Protein AF-A0A937C5Y3-F1 (afdb_monomer_lite)

Secondary structure (DSSP, 8-state):
---------TT-SS-TTGGGS--HHHHHHHHTTSSPPPHHHHHHHHHHTT--HHHHTTS-SS---HHHHHHHHHHHHS-HHHHHHHHHHHHHHHHHHHHHHHHT-

Structure (mmCIF, N/CA/C/O backbone):
data_AF-A0A937C5Y3-F1
#
_entry.id   AF-A0A937C5Y3-F1
#
loop_
_atom_site.group_PDB
_atom_site.id
_atom_site.type_symbol
_atom_site.label_atom_id
_atom_site.label_alt_id
_atom_site.label_comp_id
_atom_site.label_asym_id
_atom_site.label_entity_id
_atom_site.label_seq_id
_atom_site.pdbx_PDB_ins_code
_atom_site.Cartn_x
_atom_site.Cartn_y
_atom_site.Cartn_z
_atom_site.occupancy
_atom_site.B_iso_or_equiv
_atom_site.auth_seq_id
_atom_site.auth_comp_id
_atom_site.auth_asym_id
_atom_site.auth_atom_id
_atom_site.pdbx_PDB_model_num
ATOM 1 N N . MET A 1 1 ? 3.578 -11.841 -18.495 1.00 43.31 1 MET A N 1
ATOM 2 C CA . MET A 1 1 ? 3.012 -10.730 -19.285 1.00 43.31 1 MET A CA 1
ATOM 3 C C . MET A 1 1 ? 2.732 -9.545 -18.381 1.00 43.31 1 MET A C 1
ATOM 5 O O . MET A 1 1 ? 1.626 -9.368 -17.871 1.00 43.31 1 MET A O 1
ATOM 9 N N . ILE A 1 2 ? 3.771 -8.748 -18.150 1.00 49.69 2 ILE A N 1
ATOM 10 C CA . ILE A 1 2 ? 3.656 -7.433 -17.524 1.00 49.69 2 ILE A CA 1
ATOM 11 C C . ILE A 1 2 ? 2.837 -6.573 -18.491 1.00 49.69 2 ILE A C 1
ATOM 13 O O . ILE A 1 2 ? 3.357 -6.039 -19.465 1.00 49.69 2 ILE A O 1
ATOM 17 N N . MET A 1 3 ? 1.520 -6.509 -18.286 1.00 43.28 3 MET A N 1
ATOM 18 C CA . MET A 1 3 ? 0.650 -5.630 -19.063 1.00 43.28 3 MET A CA 1
ATOM 19 C C . MET A 1 3 ? 0.860 -4.191 -18.590 1.00 43.28 3 MET A C 1
ATOM 21 O O . MET A 1 3 ? 0.027 -3.618 -17.887 1.00 43.28 3 MET A O 1
ATOM 25 N N . ILE A 1 4 ? 1.962 -3.581 -19.017 1.00 53.53 4 ILE A N 1
ATOM 26 C CA . ILE A 1 4 ? 2.053 -2.128 -19.119 1.00 53.53 4 ILE A CA 1
ATOM 27 C C . ILE A 1 4 ? 1.115 -1.759 -20.273 1.00 53.53 4 ILE A C 1
ATOM 29 O O . ILE A 1 4 ? 1.512 -1.626 -21.421 1.00 53.53 4 ILE A O 1
ATOM 33 N N . ARG A 1 5 ? -0.197 -1.706 -20.017 1.00 40.66 5 ARG A N 1
ATOM 34 C CA . ARG A 1 5 ? -1.161 -1.333 -21.055 1.00 40.66 5 ARG A CA 1
ATOM 35 C C . ARG A 1 5 ? -0.797 0.059 -21.559 1.00 40.66 5 ARG A C 1
ATOM 37 O O . ARG A 1 5 ? -1.035 1.056 -20.885 1.00 40.66 5 ARG A O 1
ATOM 44 N N . CYS A 1 6 ? -0.261 0.118 -22.774 1.00 41.84 6 CYS A N 1
ATOM 45 C CA . CYS A 1 6 ? 0.122 1.329 -23.495 1.00 41.84 6 CYS A CA 1
ATOM 46 C C . CYS A 1 6 ? -1.086 2.218 -23.897 1.00 41.84 6 CYS A C 1
ATOM 48 O O . CYS A 1 6 ? -1.025 2.983 -24.857 1.00 41.84 6 CYS A O 1
ATOM 50 N N . TRP A 1 7 ? -2.209 2.155 -23.176 1.00 38.28 7 TRP A N 1
ATOM 51 C CA . TRP A 1 7 ? -3.451 2.843 -23.520 1.00 38.28 7 TRP A CA 1
ATOM 52 C C . TRP A 1 7 ? -4.113 3.466 -22.287 1.00 38.28 7 TRP A C 1
ATOM 54 O O . TRP A 1 7 ? -4.686 2.753 -21.472 1.00 38.28 7 TRP A O 1
ATOM 64 N N . LEU A 1 8 ? -4.039 4.802 -22.174 1.00 36.34 8 LEU A N 1
ATOM 65 C CA . LEU A 1 8 ? -5.199 5.717 -22.240 1.00 36.34 8 LEU A CA 1
ATOM 66 C C . LEU A 1 8 ? -4.793 7.177 -21.900 1.00 36.34 8 LEU A C 1
ATOM 68 O O . LEU A 1 8 ? -5.023 7.693 -20.810 1.00 36.34 8 LEU A O 1
ATOM 72 N N . LYS A 1 9 ? -4.250 7.917 -22.876 1.00 34.09 9 LYS A N 1
ATOM 73 C CA . LYS A 1 9 ? -4.670 9.319 -23.076 1.00 34.09 9 LYS A CA 1
ATOM 74 C C . LYS A 1 9 ? -4.777 9.599 -24.580 1.00 34.09 9 LYS A C 1
ATOM 76 O O . LYS A 1 9 ? -3.778 9.437 -25.274 1.00 34.09 9 LYS A O 1
ATOM 81 N N . PRO A 1 10 ? -5.923 10.071 -25.105 1.00 36.62 10 PRO A N 1
ATOM 82 C CA . PRO A 1 10 ? -6.226 10.001 -26.540 1.00 36.62 10 PRO A CA 1
ATOM 83 C C . PRO A 1 10 ? -5.561 11.094 -27.403 1.00 36.62 10 PRO A C 1
ATOM 85 O O . PRO A 1 10 ? -5.993 11.329 -28.526 1.00 36.62 10 PRO A O 1
ATOM 88 N N . ARG A 1 11 ? -4.559 11.834 -26.901 1.00 39.47 11 ARG A N 1
ATOM 89 C CA . ARG A 1 11 ? -4.125 13.099 -27.536 1.00 39.47 11 ARG A CA 1
ATOM 90 C C . ARG A 1 11 ? -2.624 13.400 -27.574 1.00 39.47 11 ARG A C 1
ATOM 92 O O . ARG A 1 11 ? -2.260 14.536 -27.857 1.00 39.47 11 ARG A O 1
ATOM 99 N N . ARG A 1 12 ? -1.733 12.433 -27.332 1.00 41.41 12 ARG A N 1
ATOM 100 C CA . ARG A 1 12 ? -0.294 12.599 -27.624 1.00 41.41 12 ARG A CA 1
ATOM 101 C C . ARG A 1 12 ? 0.302 11.278 -28.098 1.00 41.41 12 ARG A C 1
ATOM 103 O O . ARG A 1 12 ? 0.301 10.313 -27.346 1.00 41.41 12 ARG A O 1
ATOM 110 N N . ARG A 1 13 ? 0.846 11.264 -29.320 1.00 36.91 13 ARG A N 1
ATOM 111 C CA . ARG A 1 13 ? 1.656 10.174 -29.903 1.00 36.91 13 ARG A CA 1
ATOM 112 C C . ARG A 1 13 ? 3.052 10.095 -29.265 1.00 36.91 13 ARG A C 1
ATOM 114 O O . ARG A 1 13 ? 4.051 9.953 -29.953 1.00 36.91 13 ARG A O 1
ATOM 121 N N . GLN A 1 14 ? 3.123 10.263 -27.953 1.00 38.25 14 GLN A N 1
ATOM 122 C CA . GLN A 1 14 ? 4.333 10.037 -27.190 1.00 38.25 14 GLN A CA 1
ATOM 123 C C . GLN A 1 14 ? 3.931 9.050 -26.110 1.00 38.25 14 GLN A C 1
ATOM 125 O O . GLN A 1 14 ? 3.185 9.406 -25.191 1.00 38.25 14 GLN A O 1
ATOM 130 N N . CYS A 1 15 ? 4.383 7.806 -26.246 1.00 45.78 15 CYS A N 1
ATOM 131 C CA . CYS A 1 15 ? 4.360 6.852 -25.153 1.00 45.78 15 CYS A CA 1
ATOM 132 C C . CYS A 1 15 ? 4.942 7.565 -23.930 1.00 45.78 15 CYS A C 1
ATOM 134 O O . CYS A 1 15 ? 6.119 7.916 -23.909 1.00 45.78 15 CYS A O 1
ATOM 136 N N . LYS A 1 16 ? 4.113 7.814 -22.907 1.00 44.09 16 LYS A N 1
ATOM 137 C CA . LYS A 1 16 ? 4.553 8.423 -21.638 1.00 44.09 16 LYS A CA 1
ATOM 138 C C . LYS A 1 16 ? 5.605 7.577 -20.908 1.00 44.09 16 LYS A C 1
ATOM 140 O O . LYS A 1 16 ? 6.136 7.996 -19.892 1.00 44.09 16 LYS A O 1
ATOM 145 N N . LEU A 1 17 ? 5.912 6.403 -21.450 1.00 50.16 17 LEU A N 1
ATOM 146 C CA . LEU A 1 17 ? 6.751 5.360 -20.899 1.00 50.16 17 LEU A CA 1
ATOM 147 C C . LEU A 1 17 ? 8.263 5.587 -21.005 1.00 50.16 17 LEU A C 1
ATOM 149 O O . LEU A 1 17 ? 9.030 4.704 -20.635 1.00 50.16 17 LEU A O 1
ATOM 153 N N . THR A 1 18 ? 8.732 6.790 -21.349 1.00 51.09 18 THR A N 1
ATOM 154 C CA . THR A 1 18 ? 10.146 7.168 -21.153 1.00 51.09 18 THR A CA 1
ATOM 155 C C . THR A 1 18 ? 10.553 7.279 -19.666 1.00 51.09 18 THR A C 1
ATOM 157 O O . THR A 1 18 ? 11.591 7.861 -19.366 1.00 51.09 18 THR A O 1
ATOM 160 N N . TYR A 1 19 ? 9.784 6.706 -18.728 1.00 58.41 19 TYR A N 1
ATOM 161 C CA . TYR A 1 19 ? 9.979 6.745 -17.269 1.00 58.41 19 TYR A CA 1
ATOM 162 C C . TYR A 1 19 ? 11.355 6.245 -16.792 1.00 58.41 19 TYR A C 1
ATOM 164 O O . TYR A 1 19 ? 11.821 6.651 -15.734 1.00 58.41 19 TYR A O 1
ATOM 172 N N . ALA A 1 20 ? 12.039 5.408 -17.579 1.00 57.91 20 ALA A N 1
ATOM 173 C CA . ALA A 1 20 ? 13.380 4.904 -17.267 1.00 57.91 20 ALA A CA 1
ATOM 174 C C . ALA A 1 20 ? 14.482 5.427 -18.211 1.00 57.91 20 ALA A C 1
ATOM 176 O O . ALA A 1 20 ? 15.565 4.849 -18.247 1.00 57.91 20 ALA A O 1
ATOM 177 N N . ASN A 1 21 ? 14.219 6.479 -19.001 1.00 62.31 21 ASN A N 1
ATOM 178 C CA . ASN A 1 21 ? 15.137 6.969 -20.041 1.00 62.31 21 ASN A CA 1
ATOM 179 C C . ASN A 1 21 ? 15.555 5.850 -21.029 1.00 62.31 21 ASN A C 1
ATOM 181 O O . ASN A 1 21 ? 16.717 5.695 -21.403 1.00 62.31 21 ASN A O 1
ATOM 185 N N . ARG A 1 22 ? 14.589 4.994 -21.399 1.00 65.94 22 ARG A N 1
ATOM 186 C CA . ARG A 1 22 ? 14.772 3.852 -22.309 1.00 65.94 22 ARG A CA 1
ATOM 187 C C . ARG A 1 22 ? 13.985 4.068 -23.594 1.00 65.94 22 ARG A C 1
ATOM 189 O O . ARG A 1 22 ? 12.908 4.658 -23.589 1.00 65.94 22 ARG A O 1
ATOM 196 N N . LYS A 1 23 ? 14.537 3.558 -24.695 1.00 70.44 23 LYS A N 1
ATOM 197 C CA . LYS A 1 23 ? 13.892 3.593 -26.010 1.00 70.44 23 LYS A CA 1
ATOM 198 C C . LYS A 1 23 ? 12.662 2.676 -26.022 1.00 70.44 23 LYS A C 1
ATOM 200 O O . LYS A 1 23 ? 12.706 1.572 -25.481 1.00 70.44 23 LYS A O 1
ATOM 205 N N . GLU A 1 24 ? 11.614 3.115 -26.709 1.00 65.38 24 GLU A N 1
ATOM 206 C CA . GLU A 1 24 ? 10.326 2.424 -26.886 1.00 65.38 24 GLU A CA 1
ATOM 207 C C . GLU A 1 24 ? 10.423 0.926 -27.265 1.00 65.38 24 GLU A C 1
ATOM 209 O O . GLU A 1 24 ? 9.717 0.125 -26.649 1.00 65.38 24 GLU A O 1
ATOM 214 N N . PRO A 1 25 ? 11.350 0.472 -28.143 1.00 75.31 25 PRO A N 1
ATOM 215 C CA . PRO A 1 25 ? 11.457 -0.947 -28.495 1.00 75.31 25 PRO A CA 1
ATOM 216 C C . PRO A 1 25 ? 11.839 -1.847 -27.318 1.00 75.31 25 PRO A C 1
ATOM 218 O O . PRO A 1 25 ? 11.540 -3.037 -27.326 1.00 75.31 25 PRO A O 1
ATOM 221 N N . VAL A 1 26 ? 12.529 -1.299 -26.315 1.00 77.31 26 VAL A N 1
ATOM 222 C CA . VAL A 1 26 ? 12.995 -2.065 -25.155 1.00 77.31 26 VAL A CA 1
ATOM 223 C C . VAL A 1 26 ? 11.840 -2.385 -24.211 1.00 77.31 26 VAL A C 1
ATOM 225 O O . VAL A 1 26 ? 11.826 -3.452 -23.610 1.00 77.31 26 VAL A O 1
ATOM 228 N N . ILE A 1 27 ? 10.848 -1.499 -24.129 1.00 76.69 27 ILE A N 1
ATOM 229 C CA . ILE A 1 27 ? 9.670 -1.675 -23.274 1.00 76.69 27 ILE A CA 1
ATOM 230 C C . ILE A 1 27 ? 8.791 -2.798 -23.821 1.00 76.69 27 ILE A C 1
ATOM 232 O O . ILE A 1 27 ? 8.397 -3.684 -23.070 1.00 76.69 27 ILE A O 1
ATOM 236 N N . GLY A 1 28 ? 8.612 -2.856 -25.144 1.00 78.56 28 GLY A N 1
ATOM 237 C CA . GLY A 1 28 ? 7.902 -3.968 -25.778 1.00 78.56 28 GLY A CA 1
ATOM 238 C C . GLY A 1 28 ? 8.560 -5.334 -25.531 1.00 78.56 28 GLY A C 1
ATOM 239 O O . GLY A 1 28 ? 7.861 -6.338 -25.450 1.00 78.56 28 GLY A O 1
ATOM 240 N N . ARG A 1 29 ? 9.891 -5.393 -25.365 1.00 82.31 29 ARG A N 1
ATOM 241 C CA . ARG A 1 29 ? 10.591 -6.639 -24.984 1.00 82.31 29 ARG A CA 1
ATOM 242 C C . ARG A 1 29 ? 10.286 -7.067 -23.546 1.00 82.31 29 ARG A C 1
ATOM 244 O O . ARG A 1 29 ? 10.258 -8.263 -23.279 1.00 82.31 29 ARG A O 1
ATOM 251 N N . TYR A 1 30 ? 10.049 -6.117 -22.638 1.00 82.44 30 TYR A N 1
ATOM 252 C CA . TYR A 1 30 ? 9.643 -6.408 -21.259 1.00 82.44 30 TYR A CA 1
ATOM 253 C C . TYR A 1 30 ? 8.213 -6.942 -21.186 1.00 82.44 30 TYR A C 1
ATOM 255 O O . TYR A 1 30 ? 7.951 -7.888 -20.454 1.00 82.44 30 TYR A O 1
ATOM 263 N N . GLU A 1 31 ? 7.295 -6.374 -21.970 1.00 80.25 31 GLU A N 1
ATOM 264 C CA . GLU A 1 31 ? 5.895 -6.820 -22.004 1.00 80.25 31 GLU A CA 1
ATOM 265 C C . GLU A 1 31 ? 5.750 -8.250 -22.545 1.00 80.25 31 GLU A C 1
ATOM 267 O O . GLU A 1 31 ? 4.908 -9.010 -22.063 1.00 80.25 31 GLU A O 1
ATOM 272 N N . ARG A 1 32 ? 6.602 -8.627 -23.512 1.00 82.75 32 ARG A N 1
ATOM 273 C CA . ARG A 1 32 ? 6.667 -9.976 -24.103 1.00 82.75 32 ARG A CA 1
ATOM 274 C C . ARG A 1 32 ? 7.524 -10.969 -23.312 1.00 82.75 32 ARG A C 1
ATOM 276 O O . ARG A 1 32 ? 7.772 -12.063 -23.805 1.00 82.75 32 ARG A O 1
ATOM 283 N N . ASP A 1 33 ? 7.999 -10.591 -22.125 1.00 78.94 33 ASP A N 1
ATOM 284 C CA . ASP A 1 33 ? 8.860 -11.413 -21.266 1.00 78.94 33 ASP A CA 1
ATOM 285 C C . ASP A 1 33 ? 10.171 -11.901 -21.956 1.00 78.94 33 ASP A C 1
ATOM 287 O O . ASP A 1 33 ? 10.841 -12.802 -21.453 1.00 78.94 33 ASP A O 1
ATOM 291 N N . GLU A 1 34 ? 10.586 -11.291 -23.080 1.00 82.44 34 GLU A N 1
ATOM 292 C CA . GLU A 1 34 ? 11.816 -11.640 -23.825 1.00 82.44 34 GLU A CA 1
ATOM 293 C C . GLU A 1 34 ? 13.081 -11.244 -23.053 1.00 82.44 34 GLU A C 1
ATOM 295 O O . GLU A 1 34 ? 14.125 -11.887 -23.146 1.00 82.44 34 GLU A O 1
ATOM 300 N N . VAL A 1 35 ? 12.998 -10.138 -22.313 1.00 83.31 35 VAL A N 1
ATOM 301 C CA . VAL A 1 35 ? 14.085 -9.596 -21.496 1.00 83.31 35 VAL A CA 1
ATOM 302 C C . VAL A 1 35 ? 13.507 -9.251 -20.133 1.00 83.31 35 VAL A C 1
ATOM 304 O O . VAL A 1 35 ? 12.462 -8.614 -20.050 1.00 83.31 35 VAL A O 1
ATOM 307 N N . LYS A 1 36 ? 14.192 -9.617 -19.049 1.00 82.25 36 LYS A N 1
ATOM 308 C CA . LYS A 1 36 ? 13.821 -9.160 -17.703 1.00 82.25 36 LYS A CA 1
ATOM 309 C C . LYS A 1 36 ? 14.465 -7.794 -17.429 1.00 82.25 36 LYS A C 1
ATOM 311 O O . LYS A 1 36 ? 15.650 -7.621 -17.730 1.00 82.25 36 LYS A O 1
ATOM 316 N N . PRO A 1 37 ? 13.726 -6.800 -16.904 1.00 84.50 37 PRO A N 1
ATOM 317 C CA . PRO A 1 37 ? 14.328 -5.533 -16.505 1.00 84.50 37 PRO A CA 1
ATOM 318 C C . PRO A 1 37 ? 15.315 -5.752 -15.349 1.00 84.50 37 PRO A C 1
ATOM 320 O O . PRO A 1 37 ? 15.156 -6.674 -14.549 1.00 84.50 37 PRO A O 1
ATOM 323 N N . SER A 1 38 ? 16.327 -4.888 -15.238 1.00 87.31 38 SER A N 1
ATOM 324 C CA . SER A 1 38 ? 17.134 -4.820 -14.018 1.00 87.31 38 SER A CA 1
ATOM 325 C C . SER A 1 38 ? 16.293 -4.277 -12.859 1.00 87.31 38 SER A C 1
ATOM 327 O O . SER A 1 38 ? 15.286 -3.597 -13.078 1.00 87.31 38 SER A O 1
ATOM 329 N N . ILE A 1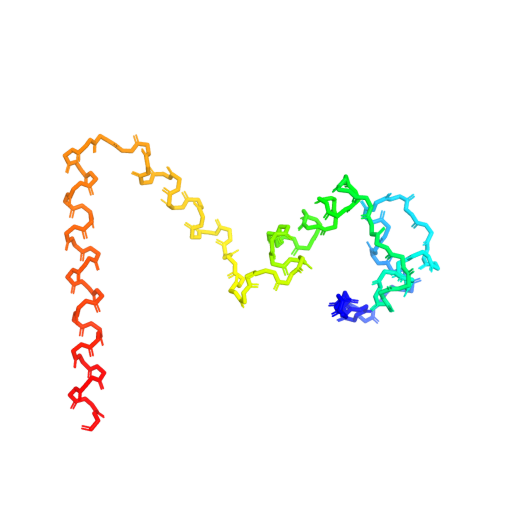 39 ? 16.727 -4.541 -11.624 1.00 86.88 39 ILE A N 1
ATOM 330 C CA . ILE A 1 39 ? 16.017 -4.128 -10.401 1.00 86.88 39 ILE A CA 1
ATOM 331 C C . ILE A 1 39 ? 15.785 -2.610 -10.388 1.00 86.88 39 ILE A C 1
ATOM 333 O O . ILE A 1 39 ? 14.674 -2.157 -10.143 1.00 86.88 39 ILE A O 1
ATOM 337 N N . GLU A 1 40 ? 16.793 -1.821 -10.761 1.00 85.62 40 GLU A N 1
ATOM 338 C CA . GLU A 1 40 ? 16.690 -0.359 -10.845 1.00 85.62 40 GLU A CA 1
ATOM 339 C C . GLU A 1 40 ? 15.622 0.117 -11.840 1.00 85.62 40 GLU A C 1
ATOM 341 O O . GLU A 1 40 ? 14.898 1.079 -11.582 1.00 85.62 40 GLU A O 1
ATOM 346 N N . VAL A 1 41 ? 15.514 -0.550 -12.994 1.00 85.69 41 VAL A N 1
ATOM 347 C CA . VAL A 1 41 ? 14.527 -0.208 -14.027 1.00 85.69 41 VAL A CA 1
ATOM 348 C C . VAL A 1 41 ? 13.130 -0.602 -13.569 1.00 85.69 41 VAL A C 1
ATOM 350 O O . VAL A 1 41 ? 12.194 0.178 -13.734 1.00 85.69 41 VAL A O 1
ATOM 353 N N . ALA A 1 42 ? 12.991 -1.779 -12.960 1.00 85.69 42 ALA A N 1
ATOM 354 C CA . ALA A 1 42 ? 11.726 -2.238 -12.408 1.00 85.69 42 ALA A CA 1
ATOM 355 C C . ALA A 1 42 ? 11.217 -1.293 -11.304 1.00 85.69 42 ALA A C 1
ATOM 357 O O . ALA A 1 42 ? 10.043 -0.931 -11.318 1.00 85.69 42 ALA A O 1
ATOM 358 N N . SER A 1 43 ? 12.101 -0.804 -10.427 1.00 86.25 43 SER A N 1
ATOM 359 C CA . SER A 1 43 ? 11.757 0.191 -9.403 1.00 86.25 43 SER A CA 1
ATOM 360 C C . SER A 1 43 ? 11.255 1.506 -10.005 1.00 86.25 43 SER A C 1
ATOM 362 O O . SER A 1 43 ? 10.214 2.006 -9.586 1.00 86.25 43 SER A O 1
ATOM 364 N N . LYS A 1 44 ? 11.924 2.036 -11.040 1.00 85.81 44 LYS A N 1
ATOM 365 C CA . LYS A 1 44 ? 11.482 3.265 -11.732 1.00 85.81 44 LYS A CA 1
ATOM 366 C C . LYS A 1 44 ? 10.127 3.098 -12.421 1.00 85.81 44 LYS A C 1
ATOM 368 O O . LYS A 1 44 ? 9.322 4.025 -12.438 1.00 85.81 44 LYS A O 1
ATOM 373 N N . ILE A 1 45 ? 9.864 1.922 -12.993 1.00 84.19 45 ILE A N 1
ATOM 374 C CA . ILE A 1 45 ? 8.564 1.602 -13.601 1.00 84.19 45 ILE A CA 1
ATOM 375 C C . ILE A 1 45 ? 7.479 1.517 -12.521 1.00 84.19 45 ILE A C 1
ATOM 377 O O . ILE A 1 45 ? 6.404 2.083 -12.703 1.00 84.19 45 ILE A O 1
ATOM 381 N N . ALA A 1 46 ? 7.759 0.851 -11.398 1.00 84.75 46 ALA A N 1
ATOM 382 C CA . ALA A 1 46 ? 6.825 0.734 -10.282 1.00 84.75 46 ALA A CA 1
ATOM 383 C C . ALA A 1 46 ? 6.461 2.110 -9.697 1.00 84.75 46 ALA A C 1
ATOM 385 O O . ALA A 1 46 ? 5.283 2.407 -9.509 1.00 84.75 46 ALA A O 1
ATOM 386 N N . GLU A 1 47 ? 7.452 2.985 -9.508 1.00 83.06 47 GLU A N 1
ATOM 387 C CA . GLU A 1 47 ? 7.248 4.359 -9.038 1.00 83.06 47 GLU A CA 1
ATOM 388 C C . GLU A 1 47 ? 6.383 5.178 -10.007 1.00 83.06 47 GLU A C 1
ATOM 390 O O . GLU A 1 47 ? 5.413 5.812 -9.589 1.00 83.06 47 GLU A O 1
ATOM 395 N N . ALA A 1 48 ? 6.677 5.104 -11.308 1.00 82.69 48 ALA A N 1
ATOM 396 C CA . ALA A 1 48 ? 5.930 5.807 -12.349 1.00 82.69 48 ALA A CA 1
ATOM 397 C C . ALA A 1 48 ? 4.474 5.344 -12.494 1.00 82.69 48 ALA A C 1
ATOM 399 O O . ALA A 1 48 ? 3.601 6.140 -12.842 1.00 82.69 48 ALA A O 1
ATOM 400 N N . LEU A 1 49 ? 4.223 4.056 -12.259 1.00 80.12 49 LEU A N 1
ATOM 401 C CA . LEU A 1 49 ? 2.888 3.461 -12.272 1.00 80.12 49 LEU A CA 1
ATOM 402 C C . LEU A 1 49 ? 2.185 3.563 -10.915 1.00 80.12 49 LEU A C 1
ATOM 404 O O . LEU A 1 49 ? 1.031 3.164 -10.807 1.00 80.12 49 LEU A O 1
ATOM 408 N N . GLU A 1 50 ? 2.861 4.106 -9.900 1.00 78.88 50 GLU A N 1
ATOM 409 C CA . GLU A 1 50 ? 2.353 4.231 -8.535 1.00 78.88 50 GLU A CA 1
ATOM 410 C C . GLU A 1 50 ? 1.960 2.893 -7.880 1.00 78.88 50 GLU A C 1
ATOM 412 O O . GLU A 1 50 ? 1.134 2.866 -6.968 1.00 78.88 50 GLU A O 1
ATOM 417 N N . ILE A 1 51 ? 2.581 1.794 -8.315 1.00 83.12 51 ILE A N 1
ATOM 418 C CA . ILE A 1 51 ? 2.335 0.427 -7.837 1.00 83.12 51 ILE A CA 1
ATOM 419 C C . ILE A 1 51 ? 3.531 -0.099 -7.036 1.00 83.12 51 ILE A C 1
ATOM 421 O O . ILE A 1 51 ? 4.640 0.427 -7.127 1.00 83.12 51 ILE A O 1
ATOM 425 N N . SER A 1 52 ? 3.339 -1.170 -6.264 1.00 83.94 52 SER A N 1
ATOM 426 C CA . SER A 1 52 ? 4.460 -1.851 -5.612 1.00 83.94 52 SER A CA 1
ATOM 427 C C . SER A 1 52 ? 5.269 -2.679 -6.618 1.00 83.94 52 SER A C 1
ATOM 429 O O . SER A 1 52 ? 4.724 -3.264 -7.557 1.00 83.94 52 SER A O 1
ATOM 431 N N . LEU A 1 53 ? 6.583 -2.771 -6.394 1.00 84.69 53 LEU A N 1
ATOM 432 C CA . LEU A 1 53 ? 7.475 -3.613 -7.200 1.00 84.69 53 LEU A CA 1
ATOM 433 C C . LEU A 1 53 ? 7.047 -5.089 -7.169 1.00 84.69 53 LEU A C 1
ATOM 435 O O . LEU A 1 53 ? 7.125 -5.782 -8.177 1.00 84.69 53 LEU A O 1
ATOM 439 N N . ASP A 1 54 ? 6.548 -5.548 -6.022 1.00 82.88 54 ASP A N 1
ATOM 440 C CA . ASP A 1 54 ? 6.063 -6.914 -5.826 1.00 82.88 54 ASP A CA 1
ATOM 441 C C . ASP A 1 54 ? 4.794 -7.221 -6.645 1.00 82.88 54 ASP A C 1
ATOM 443 O O . ASP A 1 54 ? 4.654 -8.306 -7.213 1.00 82.88 54 ASP A O 1
ATOM 447 N N . TYR A 1 55 ? 3.905 -6.230 -6.793 1.00 83.62 55 TYR A N 1
ATOM 448 C CA . TYR A 1 55 ? 2.751 -6.318 -7.690 1.00 83.62 55 TYR A CA 1
ATOM 449 C C . TYR A 1 55 ? 3.188 -6.325 -9.162 1.00 83.62 55 TYR A C 1
ATOM 451 O O . TYR A 1 55 ? 2.675 -7.111 -9.955 1.00 83.62 55 TYR A O 1
ATOM 459 N N . LEU A 1 56 ? 4.190 -5.513 -9.527 1.00 81.62 56 LEU A N 1
ATOM 460 C CA . LEU A 1 56 ? 4.776 -5.517 -10.873 1.00 81.62 56 LEU A CA 1
ATOM 461 C C . LEU A 1 56 ? 5.440 -6.864 -11.217 1.00 81.62 56 LEU A C 1
ATOM 463 O O . LEU A 1 56 ? 5.355 -7.314 -12.358 1.00 81.62 56 LEU A O 1
ATOM 467 N N . ALA A 1 57 ? 6.076 -7.513 -10.240 1.00 81.69 57 ALA A N 1
ATOM 468 C CA . ALA A 1 57 ? 6.694 -8.828 -10.396 1.00 81.69 57 ALA A CA 1
ATOM 469 C C . ALA A 1 57 ? 5.673 -9.982 -10.457 1.00 81.69 57 ALA A C 1
ATOM 471 O O . ALA A 1 57 ? 6.036 -11.094 -10.836 1.00 81.69 57 ALA A O 1
ATOM 472 N N . GLY A 1 58 ? 4.404 -9.730 -10.113 1.00 78.00 58 GLY A N 1
ATOM 473 C CA . GLY A 1 58 ? 3.340 -10.736 -10.102 1.00 78.00 58 GLY A CA 1
ATOM 474 C C . GLY A 1 58 ? 3.321 -11.632 -8.859 1.00 78.00 58 GLY A C 1
ATOM 475 O O . GLY A 1 58 ? 2.617 -12.641 -8.855 1.00 78.00 58 GLY A O 1
ATOM 476 N N . ASN A 1 59 ? 4.063 -11.276 -7.808 1.00 79.12 59 ASN A N 1
ATOM 477 C CA . ASN A 1 59 ? 4.090 -12.015 -6.542 1.00 79.12 59 ASN A CA 1
ATOM 478 C C . ASN A 1 59 ? 2.847 -11.727 -5.685 1.00 79.12 59 ASN A C 1
ATOM 480 O O . ASN A 1 59 ? 2.299 -12.633 -5.056 1.00 79.12 59 ASN A O 1
ATOM 484 N N . SER A 1 60 ? 2.362 -10.482 -5.700 1.00 77.12 60 SER A N 1
ATOM 485 C CA . SER A 1 60 ? 1.111 -10.088 -5.050 1.00 77.12 60 SER A CA 1
ATOM 486 C C . SER A 1 60 ? -0.001 -9.886 -6.075 1.00 77.12 60 SER A C 1
ATOM 488 O O . SER A 1 60 ? 0.169 -9.203 -7.083 1.00 77.12 60 SER A O 1
ATOM 490 N N . LYS A 1 61 ? -1.183 -10.441 -5.784 1.00 72.38 61 LYS A N 1
ATOM 491 C CA . LYS A 1 61 ? -2.407 -10.224 -6.576 1.00 72.38 61 LYS A CA 1
ATOM 492 C C . LYS A 1 61 ? -3.135 -8.930 -6.207 1.00 72.38 61 LYS A C 1
ATO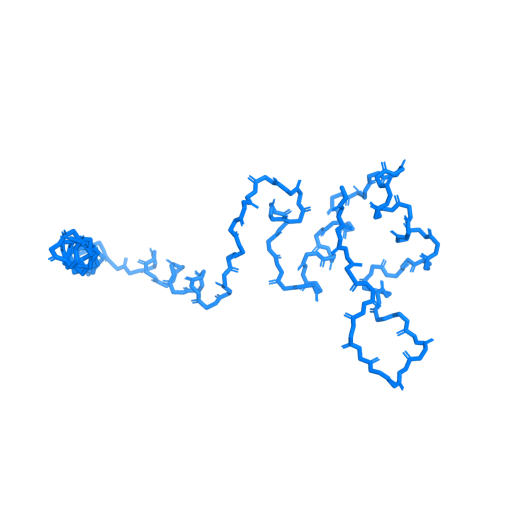M 494 O O . LYS A 1 61 ? -4.042 -8.522 -6.926 1.00 72.38 61 LYS A O 1
ATOM 499 N N . VAL A 1 62 ? -2.782 -8.311 -5.079 1.00 75.81 62 VAL A N 1
ATOM 500 C CA . VAL A 1 62 ? -3.497 -7.153 -4.535 1.00 75.81 62 VAL A CA 1
ATOM 501 C C . VAL A 1 62 ? -2.690 -5.892 -4.796 1.00 75.81 62 VAL A C 1
ATOM 503 O O . VAL A 1 62 ? -1.544 -5.771 -4.355 1.00 75.81 62 VAL A O 1
ATOM 506 N N . LEU A 1 63 ? -3.313 -4.939 -5.490 1.00 77.69 63 LEU A N 1
ATOM 507 C CA . LEU A 1 63 ? -2.773 -3.598 -5.637 1.00 77.69 63 LEU A CA 1
ATOM 508 C C . LEU A 1 63 ? -2.898 -2.868 -4.295 1.00 77.69 63 LEU A C 1
ATOM 510 O O . LEU A 1 63 ? -3.999 -2.608 -3.815 1.00 77.69 63 LEU A O 1
ATOM 514 N N . LEU A 1 64 ? -1.759 -2.555 -3.685 1.00 76.69 64 LEU A N 1
ATOM 515 C CA . LEU A 1 64 ? -1.708 -1.787 -2.447 1.00 76.69 64 LEU A CA 1
ATOM 516 C C . LEU A 1 64 ? -1.948 -0.309 -2.752 1.00 76.69 64 LEU A C 1
ATOM 518 O O . LEU A 1 64 ? -1.121 0.348 -3.384 1.00 76.69 64 LEU A O 1
ATOM 522 N N . GLU A 1 65 ? -3.066 0.230 -2.277 1.00 77.00 65 GLU A N 1
ATOM 523 C CA . GLU A 1 65 ? -3.332 1.661 -2.378 1.00 77.00 65 GLU A CA 1
ATOM 524 C C . GLU A 1 65 ? -2.370 2.456 -1.486 1.00 77.00 65 GLU A C 1
ATOM 526 O O . GLU A 1 65 ? -2.245 2.191 -0.286 1.00 77.00 65 GLU A O 1
ATOM 531 N N . LYS A 1 66 ? -1.744 3.503 -2.042 1.00 79.25 66 LYS A N 1
ATOM 532 C CA . LYS A 1 66 ? -0.811 4.380 -1.307 1.00 79.25 66 LYS A CA 1
ATOM 533 C C . LYS A 1 66 ? -1.415 4.958 -0.022 1.00 79.25 66 LYS A C 1
ATOM 535 O O . LYS A 1 66 ? -0.706 5.141 0.963 1.00 79.25 66 LYS A O 1
ATOM 540 N N . ASN A 1 67 ? -2.720 5.226 -0.018 1.00 83.38 67 ASN A N 1
ATOM 541 C CA . ASN A 1 67 ? -3.430 5.757 1.146 1.00 83.38 67 ASN A CA 1
ATOM 542 C C . ASN A 1 67 ? -3.478 4.758 2.307 1.00 83.38 67 ASN A C 1
ATOM 544 O O . ASN A 1 67 ? -3.350 5.159 3.461 1.00 83.38 67 ASN A O 1
ATOM 548 N N . ILE A 1 68 ? -3.646 3.469 2.008 1.00 84.75 68 ILE A N 1
ATOM 549 C CA . ILE A 1 68 ? -3.686 2.407 3.017 1.00 84.75 68 ILE A CA 1
ATOM 550 C C . ILE A 1 68 ? -2.283 2.186 3.578 1.00 84.75 68 ILE A C 1
ATOM 552 O O . ILE A 1 68 ? -2.119 2.108 4.791 1.00 84.75 68 ILE A O 1
ATOM 556 N N . VAL A 1 69 ? -1.265 2.162 2.712 1.00 85.50 69 VAL A N 1
ATOM 557 C CA . VAL A 1 69 ? 0.134 1.994 3.133 1.00 85.50 6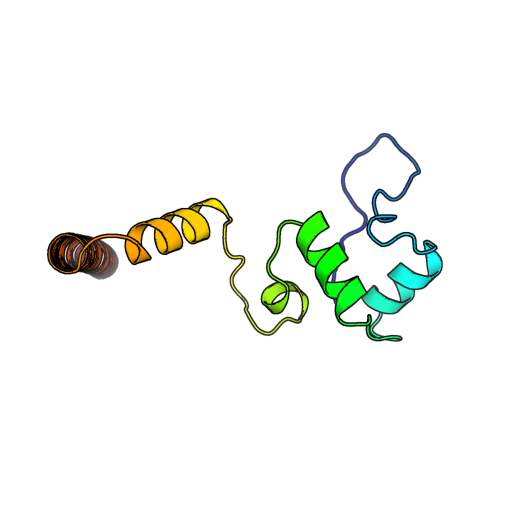9 VAL A CA 1
ATOM 558 C C . VAL A 1 69 ? 0.551 3.101 4.100 1.00 85.50 69 VAL A C 1
ATOM 560 O O . VAL A 1 69 ? 1.073 2.792 5.164 1.00 85.50 69 VAL A O 1
ATOM 563 N N . LYS A 1 70 ? 0.246 4.368 3.783 1.00 87.12 70 LYS A N 1
ATOM 564 C CA . LYS A 1 70 ? 0.525 5.503 4.680 1.00 87.12 70 LYS A CA 1
ATOM 565 C C . LYS A 1 70 ? -0.130 5.326 6.047 1.00 87.12 70 LYS A C 1
ATOM 567 O O . LYS A 1 70 ? 0.562 5.378 7.052 1.00 87.12 70 LYS A O 1
ATOM 572 N N . ARG A 1 71 ? -1.429 5.007 6.075 1.00 87.56 71 ARG A N 1
ATOM 573 C CA . ARG A 1 7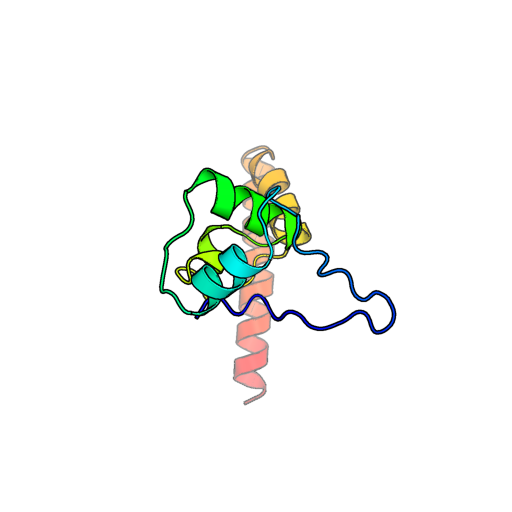1 ? -2.153 4.755 7.331 1.00 87.56 71 ARG A CA 1
ATOM 574 C C . ARG A 1 71 ? -1.505 3.634 8.142 1.00 87.56 71 ARG A C 1
ATOM 576 O O . ARG A 1 71 ? -1.368 3.769 9.346 1.00 87.56 71 ARG A O 1
ATOM 583 N N . ILE A 1 72 ? -1.080 2.542 7.503 1.00 89.06 72 ILE A N 1
ATOM 584 C CA . ILE A 1 72 ? -0.379 1.447 8.191 1.00 89.06 72 ILE A CA 1
ATOM 585 C C . ILE A 1 72 ? 0.954 1.934 8.776 1.00 89.06 72 ILE A C 1
ATOM 587 O O . ILE A 1 72 ? 1.278 1.573 9.904 1.00 89.06 72 ILE A O 1
ATOM 591 N N . THR A 1 73 ? 1.717 2.747 8.041 1.00 89.19 73 THR A N 1
ATOM 592 C CA . THR A 1 73 ? 2.966 3.338 8.542 1.00 89.19 73 THR A CA 1
ATOM 593 C C . THR A 1 73 ? 2.714 4.241 9.748 1.00 89.19 73 THR A C 1
ATOM 595 O O . THR A 1 73 ? 3.404 4.097 10.753 1.00 89.19 73 THR A O 1
ATOM 598 N N . ASP A 1 74 ? 1.690 5.090 9.693 1.00 90.88 74 ASP A N 1
ATOM 599 C CA . ASP A 1 74 ? 1.317 5.977 10.799 1.00 90.88 74 ASP A CA 1
ATOM 600 C 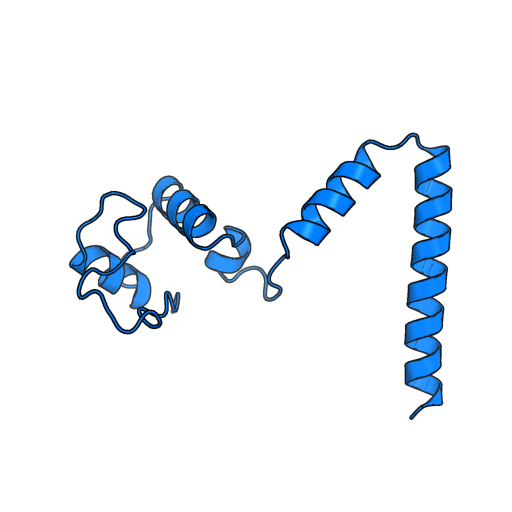C . ASP A 1 74 ? 0.918 5.164 12.044 1.00 90.88 74 ASP A C 1
ATOM 602 O O . ASP A 1 74 ? 1.368 5.444 13.152 1.00 90.88 74 ASP A O 1
ATOM 606 N N . ILE A 1 75 ? 0.156 4.078 11.862 1.00 91.56 75 ILE A N 1
ATOM 607 C CA . ILE A 1 75 ? -0.235 3.160 12.946 1.00 91.56 75 ILE A CA 1
ATOM 608 C C . ILE A 1 75 ? 0.980 2.483 13.589 1.00 91.56 75 ILE A C 1
ATOM 610 O O . ILE A 1 75 ? 0.976 2.194 14.786 1.00 91.56 75 ILE A O 1
ATOM 614 N N . GLN A 1 76 ? 2.030 2.198 12.817 1.00 89.12 76 GLN A N 1
ATOM 615 C CA . GLN A 1 76 ? 3.250 1.600 13.361 1.00 89.12 76 GLN A CA 1
ATOM 616 C C . GLN A 1 76 ? 4.052 2.569 14.233 1.00 89.12 76 GLN A C 1
ATOM 618 O O . GLN A 1 76 ? 4.774 2.093 15.107 1.00 89.12 76 GLN A O 1
ATOM 623 N N . GLN A 1 77 ? 3.918 3.878 14.010 1.00 92.75 77 GLN A N 1
ATOM 624 C CA . GLN A 1 77 ? 4.609 4.925 14.769 1.00 92.75 77 GLN A CA 1
ATOM 625 C C . GLN A 1 77 ? 3.893 5.302 16.076 1.00 92.75 77 GLN A C 1
ATOM 627 O O . GLN A 1 77 ? 4.469 6.013 16.896 1.00 92.75 77 GLN A O 1
ATOM 632 N N . LEU A 1 78 ? 2.659 4.831 16.286 1.00 89.94 78 LEU A N 1
ATOM 633 C CA . LEU A 1 78 ? 1.905 5.077 17.515 1.00 89.94 78 LEU A CA 1
ATOM 634 C C . LEU A 1 78 ? 2.499 4.330 18.724 1.00 89.94 78 LEU A C 1
ATOM 636 O O . LEU A 1 78 ? 3.061 3.238 18.566 1.00 89.94 78 LEU A O 1
ATOM 640 N N . PRO A 1 79 ? 2.331 4.874 19.944 1.00 92.50 79 PRO A N 1
ATOM 641 C CA . PRO A 1 79 ? 2.695 4.181 21.172 1.00 92.50 79 PRO A CA 1
ATOM 642 C C . PRO A 1 79 ? 1.889 2.885 21.346 1.00 92.50 79 PRO A C 1
ATOM 644 O O . PRO A 1 79 ? 0.789 2.719 20.813 1.00 92.50 79 PRO A O 1
ATOM 647 N N . THR A 1 80 ? 2.463 1.942 22.092 1.00 89.19 80 THR A N 1
ATOM 648 C CA . THR A 1 80 ? 1.984 0.556 22.203 1.00 89.19 80 THR A CA 1
ATOM 649 C C . THR A 1 80 ? 0.536 0.454 22.679 1.00 89.19 80 THR A C 1
ATOM 651 O O . THR A 1 80 ? -0.215 -0.372 22.158 1.00 89.19 80 THR A O 1
ATOM 654 N N . ASP A 1 81 ? 0.140 1.317 23.615 1.00 90.12 81 ASP A N 1
ATOM 655 C CA . ASP A 1 81 ? -1.202 1.318 24.194 1.00 90.12 81 ASP A CA 1
ATOM 656 C C . ASP A 1 81 ? -2.243 1.763 23.161 1.00 90.12 81 ASP A C 1
ATOM 658 O O . ASP A 1 81 ? -3.195 1.032 22.887 1.00 90.12 81 ASP A O 1
ATOM 662 N N . ASP A 1 82 ? -2.037 2.903 22.498 1.00 88.94 82 ASP A N 1
ATOM 663 C CA . ASP A 1 82 ? -2.947 3.408 21.456 1.00 88.94 82 ASP A CA 1
ATOM 664 C C . ASP A 1 82 ? -3.058 2.436 20.277 1.00 88.94 82 ASP A C 1
ATOM 666 O O . ASP A 1 82 ? -4.140 2.200 19.729 1.00 88.94 82 ASP A O 1
ATOM 670 N N . LYS A 1 83 ? -1.938 1.804 19.921 1.00 91.88 83 LYS A N 1
ATOM 671 C CA . LYS A 1 83 ? -1.881 0.786 18.875 1.00 91.88 83 LYS A CA 1
ATOM 672 C C . LYS A 1 83 ? -2.746 -0.431 19.220 1.00 91.88 83 LYS A C 1
ATOM 674 O O . LYS A 1 83 ? -3.460 -0.932 18.350 1.00 91.88 83 LYS A O 1
ATOM 679 N N . ALA A 1 84 ? -2.726 -0.890 20.473 1.00 91.44 84 ALA A N 1
ATOM 680 C CA . ALA A 1 84 ? -3.552 -2.007 20.929 1.00 91.44 84 ALA A CA 1
ATOM 681 C C . ALA A 1 84 ? -5.054 -1.679 20.867 1.00 91.44 84 ALA A C 1
ATOM 683 O O . ALA A 1 84 ? -5.839 -2.487 20.363 1.00 91.44 84 ALA A O 1
ATOM 684 N N . HIS A 1 85 ? -5.451 -0.476 21.299 1.00 92.00 85 HIS A N 1
ATOM 685 C CA . HIS A 1 85 ? -6.843 -0.021 21.212 1.00 92.00 85 HIS A CA 1
ATOM 686 C C . HIS A 1 85 ? -7.326 0.051 19.759 1.00 92.00 85 HIS A C 1
ATOM 688 O O . HIS A 1 85 ? -8.424 -0.410 19.437 1.00 92.00 85 HIS A O 1
ATOM 694 N N . LEU A 1 86 ? -6.490 0.575 18.860 1.00 92.31 86 LEU A N 1
ATOM 695 C CA . LEU A 1 86 ? -6.826 0.665 17.445 1.00 92.31 86 LEU A CA 1
ATOM 696 C C . LEU A 1 86 ? -6.985 -0.716 16.796 1.00 92.31 86 LEU A C 1
ATOM 698 O O . LEU A 1 86 ? -7.929 -0.925 16.031 1.00 92.31 86 LEU A O 1
ATOM 702 N N . PHE A 1 87 ? -6.102 -1.669 17.112 1.00 92.50 87 PHE A N 1
ATOM 703 C CA . PHE A 1 87 ? -6.233 -3.039 16.613 1.00 92.50 87 PHE A CA 1
ATOM 704 C C . PHE A 1 87 ? -7.514 -3.708 17.110 1.00 92.50 87 PHE A C 1
ATOM 706 O O . PHE A 1 87 ? -8.233 -4.296 16.305 1.00 92.50 87 PHE A O 1
ATOM 713 N N . ALA A 1 88 ? -7.858 -3.546 18.390 1.00 93.62 88 ALA A N 1
ATOM 714 C CA . ALA A 1 88 ? -9.090 -4.100 18.945 1.00 93.62 88 ALA A CA 1
ATOM 715 C C . ALA A 1 88 ? -10.344 -3.568 18.227 1.00 93.62 88 ALA A C 1
ATOM 717 O O . ALA A 1 88 ? -11.259 -4.337 17.911 1.00 93.62 88 ALA A O 1
ATOM 718 N N . LEU A 1 89 ? -10.371 -2.266 17.922 1.00 93.62 89 LEU A N 1
ATOM 719 C CA . LEU A 1 89 ? -11.446 -1.647 17.146 1.00 93.62 89 LEU A CA 1
ATOM 720 C C . LEU A 1 89 ? -11.497 -2.203 15.722 1.00 93.62 89 LEU A C 1
ATOM 722 O O . LEU A 1 89 ? -12.559 -2.625 15.265 1.00 93.62 89 LEU A O 1
ATOM 726 N N . MET A 1 90 ? -10.359 -2.254 15.028 1.00 92.62 90 MET A N 1
ATOM 727 C CA . MET A 1 90 ? -10.288 -2.773 13.662 1.00 92.62 90 MET A 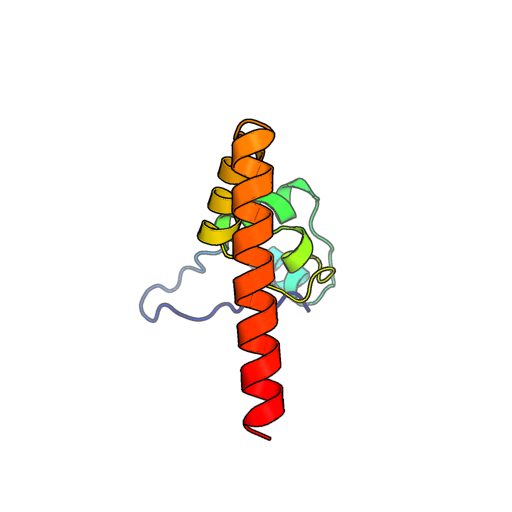CA 1
ATOM 728 C C . MET A 1 90 ? -10.766 -4.231 13.585 1.00 92.62 90 MET A C 1
ATOM 730 O O . MET A 1 90 ? -11.569 -4.571 12.714 1.00 92.62 90 MET A O 1
ATOM 734 N N . ASP A 1 91 ? -10.364 -5.071 14.538 1.00 92.75 91 ASP A N 1
ATOM 735 C CA . ASP A 1 91 ? -10.803 -6.463 14.629 1.00 92.75 91 ASP A CA 1
ATOM 736 C C . ASP A 1 91 ? -12.299 -6.585 14.933 1.00 92.75 91 ASP A C 1
ATOM 738 O O . ASP A 1 91 ? -12.971 -7.487 14.426 1.00 92.75 91 ASP A O 1
ATOM 742 N N . ALA A 1 92 ? -12.864 -5.689 15.746 1.00 94.75 92 ALA A N 1
ATOM 743 C CA . ALA A 1 92 ? -14.307 -5.630 15.968 1.00 94.75 92 ALA A CA 1
ATOM 744 C C . ALA A 1 92 ? -15.065 -5.295 14.671 1.00 94.75 92 ALA A C 1
ATOM 746 O O . ALA A 1 92 ? -15.990 -6.024 14.310 1.00 94.75 92 ALA A O 1
ATOM 747 N N . PHE A 1 93 ? -14.630 -4.274 13.924 1.00 94.75 93 PHE A N 1
ATOM 748 C CA . PHE A 1 93 ? -15.243 -3.899 12.643 1.00 94.75 93 PHE A CA 1
ATOM 749 C C . PHE A 1 93 ? -15.148 -5.012 11.594 1.00 94.75 93 PHE A C 1
ATOM 751 O O . PHE A 1 93 ? -16.127 -5.315 10.910 1.00 94.75 93 PHE A O 1
ATOM 758 N N . LEU A 1 94 ? -13.985 -5.657 11.474 1.00 93.81 94 LEU A N 1
ATOM 759 C CA . LEU A 1 94 ? -13.793 -6.752 10.523 1.00 93.81 94 LEU A CA 1
ATOM 760 C C . LEU A 1 94 ? -14.648 -7.974 10.877 1.00 93.81 94 LEU A C 1
ATOM 762 O O . LEU A 1 94 ? -15.177 -8.632 9.976 1.00 93.81 94 LEU A O 1
ATOM 766 N N . ARG A 1 95 ? -14.805 -8.278 12.172 1.00 93.25 95 ARG A N 1
ATOM 767 C CA . ARG A 1 95 ? -15.704 -9.341 12.644 1.00 93.25 95 ARG A CA 1
ATOM 768 C C . ARG A 1 95 ? -17.161 -9.022 12.335 1.00 93.25 95 ARG A C 1
ATOM 770 O O . ARG A 1 95 ? -17.835 -9.878 11.769 1.00 93.25 95 ARG A O 1
ATOM 777 N N . ASP A 1 96 ? -17.619 -7.808 12.632 1.00 92.94 96 ASP A N 1
ATOM 778 C CA . ASP A 1 96 ? -18.992 -7.374 12.349 1.00 92.94 96 ASP A CA 1
ATOM 779 C C . ASP A 1 96 ? -19.313 -7.445 10.848 1.00 92.94 96 ASP A C 1
ATOM 781 O O . ASP A 1 96 ? -20.328 -8.010 10.447 1.00 92.94 96 ASP A O 1
ATOM 785 N N . HIS A 1 97 ? -18.402 -6.980 9.989 1.00 93.06 97 HIS A N 1
ATOM 786 C CA . HIS A 1 97 ? -18.584 -7.067 8.540 1.00 93.06 97 HIS A CA 1
ATOM 787 C C . HIS A 1 97 ? -18.679 -8.522 8.042 1.00 93.06 97 HIS A C 1
ATOM 789 O O . HIS A 1 97 ? -19.526 -8.846 7.206 1.00 93.06 97 HIS A O 1
ATOM 795 N N . LYS A 1 98 ? -17.834 -9.427 8.561 1.00 91.75 98 LYS A N 1
ATOM 796 C CA . LYS A 1 98 ? -17.905 -10.862 8.232 1.00 91.75 98 LYS A CA 1
ATOM 797 C C . LYS A 1 98 ? -19.209 -11.493 8.722 1.00 91.75 98 LYS A C 1
ATOM 799 O O . LYS A 1 98 ? -19.814 -12.258 7.976 1.00 91.75 98 LYS A O 1
ATOM 804 N N . ALA A 1 99 ? -19.646 -11.153 9.934 1.00 90.62 99 ALA A N 1
ATOM 805 C CA . ALA A 1 99 ? -20.894 -11.637 10.510 1.00 90.62 99 ALA A CA 1
ATOM 806 C C . ALA A 1 99 ? -22.100 -11.182 9.677 1.00 90.62 99 ALA A C 1
ATOM 808 O O . ALA A 1 99 ? -22.892 -12.014 9.248 1.00 90.62 99 ALA A O 1
ATOM 809 N N . LYS A 1 100 ? -22.194 -9.889 9.342 1.00 90.31 100 LYS A N 1
ATOM 810 C CA . LYS A 1 100 ? -23.252 -9.347 8.469 1.00 90.31 100 LYS A CA 1
ATOM 811 C C . LYS A 1 100 ? -23.316 -10.049 7.119 1.00 90.31 100 LYS A C 1
ATOM 813 O O . LYS A 1 100 ? -24.402 -10.374 6.656 1.00 90.31 100 LYS A O 1
ATOM 818 N N . LYS A 1 101 ? -22.163 -10.328 6.506 1.00 89.31 101 LYS A N 1
ATOM 819 C CA . LYS A 1 101 ? -22.109 -11.079 5.246 1.00 89.31 101 LYS A CA 1
ATOM 820 C C . LYS A 1 101 ? -22.651 -12.506 5.399 1.00 89.31 101 LYS A C 1
ATOM 822 O O . LYS A 1 101 ? -23.335 -12.977 4.501 1.00 89.31 101 LYS A O 1
ATOM 827 N N . ALA A 1 102 ? -22.365 -13.171 6.519 1.00 84.19 102 ALA A N 1
ATOM 828 C CA . ALA A 1 102 ? -22.854 -14.520 6.798 1.00 84.19 102 ALA A CA 1
ATOM 829 C C . ALA A 1 102 ? -24.368 -14.566 7.073 1.00 84.19 102 ALA A C 1
ATOM 831 O O . ALA A 1 102 ? -25.019 -15.505 6.642 1.00 84.19 102 ALA A O 1
ATOM 832 N N . TYR A 1 103 ? -24.930 -13.552 7.741 1.00 80.56 103 TYR A N 1
ATOM 833 C CA . TYR A 1 103 ? -26.375 -13.462 8.011 1.00 80.56 103 TYR A CA 1
ATOM 834 C C . TYR A 1 103 ? -27.205 -12.938 6.829 1.00 80.56 103 TYR A C 1
ATOM 836 O O . TYR A 1 103 ? -28.417 -13.111 6.813 1.00 80.56 103 TYR A O 1
ATOM 844 N N . ALA A 1 104 ? -26.572 -12.278 5.855 1.00 75.81 104 ALA A N 1
ATOM 845 C CA . ALA A 1 104 ? -27.207 -11.839 4.610 1.00 75.81 104 ALA A CA 1
ATOM 846 C C . ALA A 1 104 ? -27.226 -12.930 3.516 1.00 75.81 104 ALA A C 1
ATOM 848 O O . ALA A 1 104 ? -27.590 -12.631 2.378 1.00 75.81 104 ALA A O 1
ATOM 849 N N . SER A 1 105 ? -26.781 -14.150 3.849 1.00 55.97 105 SER A N 1
ATOM 850 C CA . SER A 1 105 ? -26.774 -15.335 2.978 1.00 55.97 105 SER A CA 1
ATOM 851 C C . SER A 1 105 ? -27.936 -16.260 3.310 1.00 55.97 105 SER A C 1
ATOM 853 O O . SER A 1 105 ? -28.170 -16.466 4.521 1.00 55.97 105 SER A O 1
#

Foldseek 3Di:
DLCPPQDDDPPDPDSPPCLPVDDPVVVVCCVVVVDPDDPVSLVSVCVVVVFDSCVSVVVDPDTDDPVVVVVVVVLVPDDPVVNVVVVVVVVVVVVVVVVVVVVVD

pLDDT: mean 76.56, std 17.46, range [34.09, 94.75]

Sequence (105 aa):
MIMIRCWLKPRRRQCKLTYANRKEPVIGRYERDEVKPSIEVASKIAEALEISLDYLAGNSKVLLEKNIVKRITDIQQLPTDDKAHLFALMDAFLRDHKAKKAYAS

Radius of gyration: 20.02 Å; chains: 1; bounding box: 44×28×54 Å